Protein AF-A0A849WL52-F1 (afdb_monomer)

Radius of gyration: 23.98 Å; Cα contacts (8 Å, |Δi|>4): 127; chains: 1; bounding box: 40×26×106 Å

Mean predicted aligned error: 10.35 Å

Sequence (166 aa):
MITPQKGSKKKITVEPEEITEGRDLNYLIRPLTLFFFLALMNEEKAISETTILMERLRRSDVKENFVPYLISRASEVVYQTENLKTYITKNINEKWILPNGLDIGPWKEFHKKVSKEEMISLLWSHVIKFTEQDVLRGLMINKGTHHYRISNALKKLGDITFSINN

Foldseek 3Di:
DDDDDDDDPPPPPPPPPPPPPFDPCVVCLVLQLVLCCLLQVDNVVSNVLSVVLVVVLSPDPDDPLSLLQSLQVSLVVSVPDPDSLVCLPPPNPPDDPDPPPDDCPLSNQLVVPADSLLSSLQSVCPPSNDDPVSNCSSVVHDPVSSVVSPVVSVVSSVCSVVVVVD

Structure (mmCIF, N/CA/C/O backbone):
data_AF-A0A849WL52-F1
#
_entry.id   AF-A0A849WL52-F1
#
loop_
_atom_site.group_PDB
_atom_site.id
_atom_site.type_symbol
_atom_site.label_atom_id
_atom_site.label_alt_id
_atom_site.label_comp_id
_atom_site.label_asym_id
_atom_site.label_entity_id
_atom_site.label_seq_id
_atom_site.pdbx_PDB_ins_code
_atom_site.Cartn_x
_atom_site.Cartn_y
_atom_site.Cartn_z
_atom_site.occupancy
_atom_site.B_iso_or_equiv
_atom_site.auth_seq_id
_atom_site.auth_comp_id
_atom_site.auth_asym_id
_atom_site.auth_atom_id
_atom_site.pdbx_PDB_model_num
ATOM 1 N N . MET A 1 1 ? 2.634 -1.632 -85.134 1.00 39.16 1 MET A N 1
ATOM 2 C CA . MET A 1 1 ? 3.446 -1.029 -84.055 1.00 39.16 1 MET A CA 1
ATOM 3 C C . MET A 1 1 ? 2.533 -0.790 -82.868 1.00 39.16 1 MET A C 1
ATOM 5 O O . MET A 1 1 ? 1.652 0.050 -82.967 1.00 39.16 1 MET A O 1
ATOM 9 N N . ILE A 1 2 ? 2.674 -1.588 -81.810 1.00 38.66 2 ILE A N 1
ATOM 10 C CA . ILE A 1 2 ? 1.867 -1.502 -80.587 1.00 38.66 2 ILE A CA 1
ATOM 11 C C . ILE A 1 2 ? 2.856 -1.255 -79.448 1.00 38.66 2 ILE A C 1
ATOM 13 O O . ILE A 1 2 ? 3.768 -2.049 -79.231 1.00 38.66 2 ILE A O 1
ATOM 17 N N . THR A 1 3 ? 2.725 -0.112 -78.786 1.00 38.09 3 THR A N 1
ATOM 18 C CA . THR A 1 3 ? 3.508 0.290 -77.615 1.00 38.09 3 THR A CA 1
ATOM 19 C C . THR A 1 3 ? 3.056 -0.495 -76.377 1.00 38.09 3 THR A C 1
ATOM 21 O O . THR A 1 3 ? 1.852 -0.591 -76.137 1.00 38.09 3 THR A O 1
ATOM 24 N N . PRO A 1 4 ? 3.969 -1.031 -75.544 1.00 36.09 4 PRO A N 1
ATOM 25 C CA . PRO A 1 4 ? 3.584 -1.649 -74.282 1.00 36.09 4 PRO A CA 1
ATOM 26 C C . PRO A 1 4 ? 3.440 -0.590 -73.178 1.00 36.09 4 PRO A C 1
ATOM 28 O O . PRO A 1 4 ? 4.325 0.241 -72.962 1.00 36.09 4 PRO A O 1
ATOM 31 N N . GLN A 1 5 ? 2.313 -0.634 -72.462 1.00 40.41 5 GLN A N 1
ATOM 32 C CA . GLN A 1 5 ? 2.069 0.159 -71.257 1.00 40.41 5 GLN A CA 1
ATOM 33 C C . GLN A 1 5 ? 3.006 -0.285 -70.119 1.00 40.41 5 GLN A C 1
ATOM 35 O O . GLN A 1 5 ? 3.103 -1.467 -69.789 1.00 40.41 5 GLN A O 1
ATOM 40 N N . LYS A 1 6 ? 3.684 0.684 -69.490 1.00 40.19 6 LYS A N 1
ATOM 41 C CA . LYS A 1 6 ? 4.466 0.501 -68.259 1.00 40.19 6 LYS A CA 1
ATOM 42 C C . LYS A 1 6 ? 3.533 0.130 -67.102 1.00 40.19 6 LYS A C 1
ATOM 44 O O . LYS A 1 6 ? 2.794 0.977 -66.606 1.00 40.19 6 LYS A O 1
ATOM 49 N N . GLY A 1 7 ? 3.620 -1.111 -66.630 1.00 36.00 7 GLY A N 1
ATOM 50 C CA . GLY A 1 7 ? 3.055 -1.525 -65.348 1.00 36.00 7 GLY A CA 1
ATOM 51 C C . GLY A 1 7 ? 3.759 -0.805 -64.196 1.00 36.00 7 GLY A C 1
ATOM 52 O O . GLY A 1 7 ? 4.959 -0.980 -63.978 1.00 36.00 7 GLY A O 1
ATOM 53 N N . SER A 1 8 ? 3.014 0.023 -63.466 1.00 37.56 8 SER A N 1
ATOM 54 C CA . SER A 1 8 ? 3.481 0.679 -62.246 1.00 37.56 8 SER A CA 1
ATOM 55 C C . SER A 1 8 ? 3.571 -0.358 -61.125 1.00 37.56 8 SER A C 1
ATOM 57 O O . SER A 1 8 ? 2.554 -0.810 -60.599 1.00 37.56 8 SER A O 1
ATOM 59 N N . LYS A 1 9 ? 4.792 -0.771 -60.762 1.00 40.44 9 LYS A N 1
ATOM 60 C CA . LYS A 1 9 ? 5.034 -1.534 -59.531 1.00 40.44 9 LYS A CA 1
ATOM 61 C C . LYS A 1 9 ? 4.792 -0.592 -58.350 1.00 40.44 9 LYS A C 1
ATOM 63 O O . LYS A 1 9 ? 5.700 0.135 -57.949 1.00 40.44 9 LYS A O 1
ATOM 68 N N . LYS A 1 10 ? 3.580 -0.596 -57.786 1.00 40.75 10 LYS A N 1
ATOM 69 C CA . LYS A 1 10 ? 3.357 -0.057 -56.438 1.00 40.75 10 LYS A CA 1
ATOM 70 C C . LYS A 1 10 ? 4.255 -0.851 -55.488 1.00 40.75 10 LYS A C 1
ATOM 72 O O . LYS A 1 10 ? 4.000 -2.023 -55.229 1.00 40.75 10 LYS A O 1
ATOM 77 N N . LYS A 1 11 ? 5.326 -0.214 -55.005 1.00 38.50 11 LYS A N 1
ATOM 78 C CA . LYS A 1 11 ? 6.023 -0.638 -53.790 1.00 38.50 11 LYS A CA 1
ATOM 79 C C . LYS A 1 11 ? 4.968 -0.640 -52.688 1.00 38.50 11 LYS A C 1
ATOM 81 O O . LYS A 1 11 ? 4.522 0.421 -52.264 1.00 38.50 11 LYS A O 1
ATOM 86 N N . ILE A 1 12 ? 4.534 -1.827 -52.286 1.00 39.75 12 ILE A N 1
ATOM 87 C CA . ILE A 1 12 ? 3.888 -2.012 -50.996 1.00 39.75 12 ILE A CA 1
ATOM 88 C C . ILE A 1 12 ? 5.023 -1.809 -49.999 1.00 39.75 12 ILE A C 1
ATOM 90 O O . ILE A 1 12 ? 5.836 -2.703 -49.775 1.00 39.75 12 ILE A O 1
ATOM 94 N N . THR A 1 13 ? 5.160 -0.580 -49.511 1.00 39.69 13 THR A N 1
ATOM 95 C CA . THR A 1 13 ? 5.907 -0.330 -48.287 1.00 39.69 13 THR A CA 1
ATOM 96 C C . THR A 1 13 ? 5.075 -0.988 -47.201 1.00 39.69 13 THR A C 1
ATOM 98 O O . THR A 1 13 ? 4.066 -0.439 -46.772 1.00 39.69 13 THR A O 1
ATOM 101 N N . VAL A 1 14 ? 5.431 -2.224 -46.861 1.00 42.34 14 VAL A N 1
ATOM 102 C CA . VAL A 1 14 ? 5.014 -2.820 -45.599 1.00 42.34 14 VAL A CA 1
ATOM 103 C C . VAL A 1 14 ? 5.691 -1.944 -44.557 1.00 42.34 14 VAL A C 1
ATOM 105 O O . VAL A 1 14 ? 6.911 -2.009 -44.393 1.00 42.34 14 VAL A O 1
ATOM 108 N N . GLU A 1 15 ? 4.934 -1.014 -43.975 1.00 39.59 15 GLU A N 1
ATOM 109 C CA . GLU A 1 15 ? 5.367 -0.377 -42.739 1.00 39.59 15 GLU A CA 1
ATOM 110 C C . GLU A 1 15 ? 5.680 -1.517 -41.770 1.00 39.59 15 GLU A C 1
ATOM 112 O O . GLU A 1 15 ? 4.882 -2.456 -41.682 1.00 39.59 15 GLU A O 1
ATOM 117 N N . PRO A 1 16 ? 6.857 -1.525 -41.126 1.00 39.06 16 PRO A N 1
ATOM 118 C CA . PRO A 1 16 ? 7.116 -2.533 -40.125 1.00 39.06 16 PRO A CA 1
ATOM 119 C C . PRO A 1 16 ? 6.051 -2.333 -39.053 1.00 39.06 16 PRO A C 1
ATOM 121 O O . PRO A 1 16 ? 6.025 -1.297 -38.393 1.00 39.06 16 PRO A O 1
ATOM 124 N N . GLU A 1 17 ? 5.149 -3.306 -38.918 1.00 38.44 17 GLU A N 1
ATOM 125 C CA . GLU A 1 17 ? 4.412 -3.481 -37.679 1.00 38.44 17 GLU A CA 1
ATOM 126 C C . GLU A 1 17 ? 5.483 -3.497 -36.590 1.00 38.44 17 GLU A C 1
ATOM 128 O O . GLU A 1 17 ? 6.306 -4.414 -36.524 1.00 38.44 17 GLU A O 1
ATOM 133 N N . GLU A 1 18 ? 5.549 -2.423 -35.802 1.00 36.62 18 GLU A N 1
ATOM 134 C CA . GLU A 1 18 ? 6.276 -2.428 -34.548 1.00 36.62 18 GLU A CA 1
ATOM 135 C C . GLU A 1 18 ? 5.614 -3.505 -33.696 1.00 36.62 18 GLU A C 1
ATOM 137 O O . GLU A 1 18 ? 4.662 -3.259 -32.953 1.00 36.62 18 GLU A O 1
ATOM 142 N N . ILE A 1 19 ? 6.123 -4.729 -33.819 1.00 42.69 19 ILE A N 1
ATOM 143 C CA . ILE A 1 19 ? 5.937 -5.783 -32.840 1.00 42.69 19 ILE A CA 1
ATOM 144 C C . ILE A 1 19 ? 6.704 -5.293 -31.614 1.00 42.69 19 ILE A C 1
ATOM 146 O O . ILE A 1 19 ? 7.837 -5.679 -31.334 1.00 42.69 19 ILE A O 1
ATOM 150 N N . THR A 1 20 ? 6.092 -4.363 -30.888 1.00 46.09 20 THR A N 1
ATOM 151 C CA . THR A 1 20 ? 6.373 -4.211 -29.478 1.00 46.09 20 THR A CA 1
ATOM 152 C C . THR A 1 20 ? 5.893 -5.519 -28.871 1.00 46.09 20 THR A C 1
ATOM 154 O O . THR A 1 20 ? 4.703 -5.707 -28.627 1.00 46.09 20 THR A O 1
ATOM 157 N N . GLU A 1 21 ? 6.814 -6.466 -28.664 1.00 44.81 21 GLU A N 1
ATOM 158 C CA . GLU A 1 21 ? 6.659 -7.514 -27.654 1.00 44.81 21 GLU A CA 1
ATOM 159 C C . GLU A 1 21 ? 6.527 -6.799 -26.302 1.00 44.81 21 GLU A C 1
ATOM 161 O O . GLU A 1 21 ? 7.461 -6.664 -25.510 1.00 44.81 21 GLU A O 1
ATOM 166 N N . GLY A 1 22 ? 5.357 -6.201 -26.094 1.00 58.78 22 GLY A N 1
ATOM 167 C CA . GLY A 1 22 ? 5.011 -5.481 -24.899 1.00 58.78 22 GLY A CA 1
ATOM 168 C C . GLY A 1 22 ? 4.939 -6.505 -23.792 1.00 58.78 22 GLY A C 1
ATOM 169 O O . GLY A 1 22 ? 4.189 -7.476 -23.884 1.00 58.78 22 GLY A O 1
ATOM 170 N N . ARG A 1 23 ? 5.722 -6.287 -22.735 1.00 70.50 23 ARG A N 1
ATOM 171 C CA . ARG A 1 23 ? 5.535 -6.969 -21.457 1.00 70.50 23 ARG A CA 1
ATOM 172 C C . ARG A 1 23 ? 4.033 -6.952 -21.147 1.00 70.50 23 ARG A C 1
ATOM 174 O O . ARG A 1 23 ? 3.467 -5.872 -20.977 1.00 70.50 23 ARG A O 1
ATOM 181 N N . ASP A 1 24 ? 3.385 -8.116 -21.108 1.00 84.56 24 ASP A N 1
ATOM 182 C CA . ASP A 1 24 ? 1.974 -8.182 -20.733 1.00 84.56 24 ASP A CA 1
ATOM 183 C C . ASP A 1 24 ? 1.866 -7.790 -19.261 1.00 84.56 24 ASP A C 1
ATOM 185 O O . ASP A 1 24 ? 2.260 -8.537 -18.371 1.00 84.56 24 ASP A O 1
ATOM 189 N N . LEU A 1 25 ? 1.394 -6.572 -19.014 1.00 90.50 25 LEU A N 1
ATOM 190 C CA . LEU A 1 25 ? 1.230 -6.013 -17.677 1.00 90.50 25 LEU A CA 1
ATOM 191 C C . LEU A 1 25 ? -0.192 -6.198 -17.143 1.00 90.50 25 LEU A C 1
ATOM 193 O O . LEU A 1 25 ? -0.470 -5.785 -16.020 1.00 90.50 25 LEU A O 1
ATOM 197 N N . ASN A 1 26 ? -1.115 -6.787 -17.910 1.00 91.62 26 ASN A N 1
ATOM 198 C CA . ASN A 1 26 ? -2.533 -6.807 -17.545 1.00 91.62 26 ASN A CA 1
ATOM 199 C C . ASN A 1 26 ? -2.797 -7.555 -16.229 1.00 91.62 26 ASN A C 1
ATOM 201 O O . ASN A 1 26 ? -3.731 -7.213 -15.501 1.00 91.62 26 ASN A O 1
ATOM 205 N N . TYR A 1 27 ? -1.920 -8.493 -15.858 1.00 92.50 27 TYR A N 1
ATOM 206 C CA . TYR A 1 27 ? -1.952 -9.176 -14.562 1.00 92.50 27 TYR A CA 1
ATOM 207 C C . TYR A 1 27 ? -1.826 -8.224 -13.353 1.00 92.50 27 TYR A C 1
ATOM 209 O O . TYR A 1 27 ? -2.225 -8.588 -12.247 1.00 92.50 27 TYR A O 1
ATOM 217 N N . LEU A 1 28 ? -1.310 -7.002 -13.544 1.00 94.88 28 LEU A N 1
ATOM 218 C CA . LEU A 1 28 ? -1.165 -5.984 -12.498 1.00 94.88 28 LEU A CA 1
ATOM 219 C C . LEU A 1 28 ? -2.404 -5.117 -12.298 1.00 94.88 28 LEU A C 1
ATOM 221 O O . LEU A 1 28 ? -2.501 -4.468 -11.258 1.00 94.88 28 LEU A O 1
ATOM 225 N N . ILE A 1 29 ? -3.351 -5.112 -13.242 1.00 94.88 29 ILE A N 1
ATOM 226 C CA . ILE A 1 29 ? -4.532 -4.242 -13.176 1.00 94.88 29 ILE A CA 1
ATOM 227 C C . ILE A 1 29 ? -5.287 -4.497 -11.871 1.00 94.88 29 ILE A C 1
ATOM 229 O O . ILE A 1 29 ? -5.461 -3.588 -11.067 1.00 94.88 29 ILE A O 1
ATOM 233 N N . ARG A 1 30 ? -5.656 -5.755 -11.602 1.00 94.38 30 ARG A N 1
ATOM 234 C CA . ARG A 1 30 ? -6.407 -6.110 -10.391 1.00 94.38 30 ARG A CA 1
ATOM 235 C C . ARG A 1 30 ? -5.633 -5.806 -9.094 1.00 94.38 30 ARG A C 1
ATOM 237 O O . ARG A 1 30 ? -6.223 -5.164 -8.226 1.00 94.38 30 ARG A O 1
ATOM 244 N N . PRO A 1 31 ? -4.359 -6.214 -8.925 1.00 95.75 31 PRO A N 1
ATOM 245 C CA . PRO A 1 31 ? -3.549 -5.827 -7.769 1.00 95.75 31 PRO A CA 1
ATOM 246 C C . PRO A 1 31 ? -3.466 -4.315 -7.537 1.00 95.75 31 PRO A C 1
ATOM 248 O O . PRO A 1 31 ? -3.635 -3.865 -6.407 1.00 95.75 31 PRO A O 1
ATOM 251 N N . LEU A 1 32 ? -3.239 -3.523 -8.588 1.00 97.06 32 LEU A N 1
ATOM 252 C CA . LEU A 1 32 ? -3.094 -2.071 -8.463 1.00 97.06 32 LEU A CA 1
ATOM 253 C C . LEU A 1 32 ? -4.416 -1.379 -8.167 1.00 97.06 32 LEU A C 1
ATOM 255 O O . LEU A 1 32 ? -4.464 -0.524 -7.284 1.00 97.06 32 LEU A O 1
ATOM 259 N N . THR A 1 33 ? -5.497 -1.792 -8.828 1.00 95.56 33 THR A N 1
ATOM 260 C CA . THR A 1 33 ? -6.831 -1.274 -8.519 1.00 95.56 33 THR A CA 1
ATOM 261 C C . THR A 1 33 ? -7.212 -1.599 -7.085 1.00 95.56 33 THR A C 1
ATOM 263 O O . THR A 1 33 ? -7.680 -0.714 -6.378 1.00 95.56 33 THR A O 1
ATOM 266 N N . LEU A 1 34 ? -6.941 -2.819 -6.607 1.00 94.88 34 LEU A N 1
ATOM 267 C CA . LEU A 1 34 ? -7.200 -3.189 -5.216 1.00 94.88 34 LEU A CA 1
ATOM 268 C C . LEU A 1 34 ? -6.345 -2.375 -4.235 1.00 94.88 34 LEU A C 1
ATOM 270 O O . LEU A 1 34 ? -6.862 -1.901 -3.224 1.00 94.88 34 LEU A O 1
ATOM 274 N N . PHE A 1 35 ? -5.056 -2.189 -4.536 1.00 97.50 35 PHE A N 1
ATOM 275 C CA . PHE A 1 35 ? -4.158 -1.367 -3.729 1.00 97.50 35 PHE A CA 1
ATOM 276 C C . PHE A 1 35 ? -4.686 0.064 -3.606 1.00 97.50 35 PHE A C 1
ATOM 278 O O . PHE A 1 35 ? -4.885 0.542 -2.491 1.00 97.50 35 PHE A O 1
ATOM 285 N N . PHE A 1 36 ? -4.966 0.732 -4.729 1.00 95.44 36 PHE A N 1
ATOM 286 C CA . PHE A 1 36 ? -5.462 2.105 -4.708 1.00 95.44 36 PHE A CA 1
ATOM 287 C C . PHE A 1 36 ? -6.849 2.211 -4.088 1.00 95.44 36 PHE A C 1
ATOM 289 O O . PHE A 1 36 ? -7.100 3.145 -3.338 1.00 95.44 36 PHE A O 1
ATOM 296 N N . PHE A 1 37 ? -7.734 1.250 -4.333 1.00 91.94 37 PHE A N 1
ATOM 297 C CA . PHE A 1 37 ? -9.061 1.238 -3.732 1.00 91.94 37 PHE A CA 1
ATOM 298 C C . PHE A 1 37 ? -8.979 1.206 -2.206 1.00 91.94 37 PHE A C 1
ATOM 300 O O . PHE A 1 37 ? -9.535 2.077 -1.538 1.00 91.94 37 PHE A O 1
ATOM 307 N N . LEU A 1 38 ? -8.215 0.262 -1.651 1.00 92.94 38 LEU A N 1
ATOM 308 C CA . LEU A 1 38 ? -8.058 0.134 -0.204 1.00 92.94 38 LEU A CA 1
ATOM 309 C C . LEU A 1 38 ? -7.261 1.290 0.403 1.00 92.94 38 LEU A C 1
ATOM 311 O O . LEU A 1 38 ? -7.554 1.690 1.528 1.00 92.94 38 LEU A O 1
ATOM 315 N N . ALA A 1 39 ? -6.276 1.829 -0.319 1.00 94.44 39 ALA A N 1
ATOM 316 C CA . ALA A 1 39 ? -5.430 2.921 0.152 1.00 94.44 39 ALA A CA 1
ATOM 317 C C . ALA A 1 39 ? -6.086 4.302 0.045 1.00 94.44 39 ALA A C 1
ATOM 319 O O . ALA A 1 39 ? -5.720 5.195 0.803 1.00 94.44 39 ALA A O 1
ATOM 320 N N . LEU A 1 40 ? -7.009 4.506 -0.898 1.00 90.75 40 LEU A N 1
ATOM 321 C CA . LEU A 1 40 ? -7.614 5.813 -1.174 1.00 90.75 40 LEU A CA 1
ATOM 322 C C . LEU A 1 40 ? -9.071 5.907 -0.741 1.00 90.75 40 LEU A C 1
ATOM 324 O O . LEU A 1 40 ? -9.582 7.016 -0.593 1.00 90.75 40 LEU A O 1
ATOM 328 N N . MET A 1 41 ? -9.737 4.765 -0.553 1.00 87.12 41 MET A N 1
ATOM 329 C CA . MET A 1 41 ? -11.170 4.698 -0.298 1.00 87.12 41 MET A CA 1
ATOM 330 C C . MET A 1 41 ? -11.960 5.536 -1.303 1.00 87.12 41 MET A C 1
ATOM 332 O O . MET A 1 41 ? -12.853 6.303 -0.938 1.00 87.12 41 MET A O 1
ATOM 336 N N . ASN A 1 42 ? -11.636 5.370 -2.589 1.00 84.69 42 ASN A N 1
ATOM 337 C CA . ASN A 1 42 ? -12.342 5.991 -3.707 1.00 84.69 42 ASN A CA 1
ATOM 338 C C . ASN A 1 42 ? -12.193 5.125 -4.972 1.00 84.69 42 ASN A C 1
ATOM 340 O O . ASN A 1 42 ? -11.083 4.975 -5.479 1.00 84.69 42 ASN A O 1
ATOM 344 N N . GLU A 1 43 ? -13.298 4.560 -5.469 1.00 84.25 43 GLU A N 1
ATOM 345 C CA . GLU A 1 43 ? -13.320 3.681 -6.649 1.00 84.25 43 GLU A CA 1
ATOM 346 C C . GLU A 1 43 ? -12.908 4.398 -7.941 1.00 84.25 43 GLU A C 1
ATOM 348 O O . GLU A 1 43 ? -12.004 3.929 -8.631 1.00 84.25 43 GLU A O 1
ATOM 353 N N . GLU A 1 44 ? -13.498 5.563 -8.235 1.00 85.25 44 GLU A N 1
ATOM 354 C CA . GLU A 1 44 ? -13.165 6.354 -9.431 1.00 85.25 44 GLU A CA 1
ATOM 355 C C . GLU A 1 44 ? -11.669 6.686 -9.457 1.00 85.25 44 GLU A C 1
ATOM 357 O O . GLU A 1 44 ? -10.999 6.496 -10.474 1.00 85.25 44 GLU A O 1
ATOM 362 N N . LYS A 1 45 ? -11.125 7.102 -8.305 1.00 89.00 45 LYS A N 1
ATOM 363 C CA . LYS A 1 45 ? -9.699 7.403 -8.177 1.00 89.00 45 LYS A CA 1
ATOM 364 C C . LYS A 1 45 ? -8.837 6.145 -8.287 1.00 89.00 45 LYS A C 1
ATOM 366 O O . LYS A 1 45 ? -7.780 6.181 -8.903 1.00 89.00 45 LYS A O 1
ATOM 371 N N . ALA A 1 46 ? -9.271 5.015 -7.734 1.00 91.69 46 ALA A N 1
ATOM 372 C CA . ALA A 1 46 ? -8.529 3.766 -7.859 1.00 91.69 46 ALA A CA 1
ATOM 373 C C . ALA A 1 46 ? -8.403 3.314 -9.318 1.00 91.69 46 ALA A C 1
ATOM 375 O O . ALA A 1 46 ? -7.316 2.918 -9.746 1.00 91.69 46 ALA A O 1
ATOM 376 N N . ILE A 1 47 ? -9.487 3.428 -10.088 1.00 91.38 47 ILE A N 1
ATOM 377 C CA . ILE A 1 47 ? -9.493 3.137 -11.523 1.00 91.38 47 ILE A CA 1
ATOM 378 C C . ILE A 1 47 ? -8.590 4.131 -12.261 1.00 91.38 47 ILE A C 1
ATOM 380 O O . ILE A 1 47 ? -7.712 3.704 -13.011 1.00 91.38 47 ILE A O 1
ATOM 384 N N . SER A 1 48 ? -8.748 5.438 -12.020 1.00 94.06 48 SER A N 1
ATOM 385 C CA . SER A 1 48 ? -7.968 6.461 -12.727 1.00 94.06 48 SER A CA 1
ATOM 386 C C . SER A 1 48 ? -6.466 6.336 -12.466 1.00 94.06 48 SER A C 1
ATOM 388 O O . SER A 1 48 ? -5.680 6.343 -13.411 1.00 94.06 48 SER A O 1
ATOM 390 N N . GLU A 1 49 ? -6.055 6.165 -11.206 1.00 95.62 49 GLU A N 1
ATOM 391 C CA . GLU A 1 49 ? -4.641 6.024 -10.835 1.00 95.62 49 GLU A CA 1
ATOM 392 C C . GLU A 1 49 ? -4.053 4.702 -11.343 1.00 95.62 49 GLU A C 1
ATOM 394 O O . GLU A 1 49 ? -2.897 4.667 -11.769 1.00 95.62 49 GLU A O 1
ATOM 399 N N . THR A 1 50 ? -4.849 3.622 -11.382 1.00 96.94 50 THR A N 1
ATOM 400 C CA . THR A 1 50 ? -4.420 2.366 -12.019 1.00 96.94 50 THR A CA 1
ATOM 401 C C . THR A 1 50 ? -4.140 2.584 -13.499 1.00 96.94 50 THR A C 1
ATOM 403 O O . THR A 1 50 ? -3.065 2.215 -13.964 1.00 96.94 50 THR A O 1
ATOM 406 N N . THR A 1 51 ? -5.068 3.195 -14.240 1.00 96.31 51 THR A N 1
ATOM 407 C CA . THR A 1 51 ? -4.904 3.443 -15.679 1.00 96.31 51 THR A CA 1
ATOM 408 C C . THR A 1 51 ? -3.673 4.302 -15.957 1.00 96.31 51 THR A C 1
ATOM 410 O O . THR A 1 51 ? -2.820 3.905 -16.750 1.00 96.31 51 THR A O 1
ATOM 413 N N . ILE A 1 52 ? -3.525 5.425 -15.245 1.00 96.75 52 ILE A N 1
ATOM 414 C CA . ILE A 1 52 ? -2.383 6.338 -15.404 1.00 96.75 52 ILE A CA 1
ATOM 415 C C . ILE A 1 52 ? -1.062 5.616 -15.118 1.00 96.75 52 ILE A C 1
ATOM 417 O O . ILE A 1 52 ? -0.100 5.741 -15.881 1.00 96.75 52 ILE A O 1
ATOM 421 N N . LEU A 1 53 ? -0.986 4.852 -14.025 1.00 96.50 53 LEU A N 1
ATOM 422 C CA . LEU A 1 53 ? 0.230 4.122 -13.684 1.00 96.50 53 LEU A CA 1
ATOM 423 C C . LEU A 1 53 ? 0.530 3.026 -14.714 1.00 96.50 53 LEU A C 1
ATOM 425 O O . LEU A 1 53 ? 1.672 2.902 -15.145 1.00 96.50 53 LEU A O 1
ATOM 429 N N . MET A 1 54 ? -0.476 2.276 -15.159 1.00 95.19 54 MET A N 1
ATOM 430 C CA . MET A 1 54 ? -0.327 1.239 -16.183 1.00 95.19 54 MET A CA 1
ATOM 431 C C . MET A 1 54 ? 0.205 1.798 -17.504 1.00 95.19 54 MET A C 1
ATOM 433 O O . MET A 1 54 ? 1.102 1.205 -18.100 1.00 95.19 54 MET A O 1
ATOM 437 N N . GLU A 1 55 ? -0.283 2.957 -17.947 1.00 93.94 55 GLU A N 1
ATOM 438 C CA . GLU A 1 55 ? 0.251 3.644 -19.127 1.00 93.94 55 GLU A CA 1
ATOM 439 C C . GLU A 1 55 ? 1.720 4.040 -18.949 1.00 93.94 55 GLU A C 1
ATOM 441 O O . GLU A 1 55 ? 2.531 3.822 -19.851 1.00 93.94 55 GLU A O 1
ATOM 446 N N . ARG A 1 56 ? 2.090 4.565 -17.773 1.00 93.50 56 ARG A N 1
ATOM 447 C CA . ARG A 1 56 ? 3.488 4.903 -17.456 1.00 93.50 56 ARG A CA 1
ATOM 448 C C . ARG A 1 56 ? 4.386 3.668 -17.447 1.00 93.50 56 ARG A C 1
ATOM 450 O O . ARG A 1 56 ? 5.495 3.735 -17.963 1.00 93.50 56 ARG A O 1
ATOM 457 N N . LEU A 1 57 ? 3.915 2.548 -16.900 1.00 92.56 57 LEU A N 1
ATOM 458 C CA . LEU A 1 57 ? 4.668 1.290 -16.859 1.00 92.56 57 LEU A CA 1
ATOM 459 C C . LEU A 1 57 ? 4.833 0.668 -18.246 1.00 92.56 57 LEU A C 1
ATOM 461 O O . LEU A 1 57 ? 5.887 0.116 -18.532 1.00 92.56 57 LEU A O 1
ATOM 465 N N . ARG A 1 58 ? 3.821 0.769 -19.117 1.00 90.50 58 ARG A N 1
ATOM 466 C CA . ARG A 1 58 ? 3.917 0.302 -20.512 1.00 90.50 58 ARG A CA 1
ATOM 467 C C . ARG A 1 58 ? 4.940 1.098 -21.321 1.00 90.50 58 ARG A C 1
ATOM 469 O O . ARG A 1 58 ? 5.533 0.554 -22.242 1.00 90.50 58 ARG A O 1
ATOM 476 N N . ARG A 1 59 ? 5.134 2.375 -20.981 1.00 89.88 59 ARG A N 1
ATOM 477 C CA . ARG A 1 59 ? 6.110 3.268 -21.623 1.00 89.88 59 ARG A CA 1
ATOM 478 C C . ARG A 1 59 ? 7.491 3.238 -20.965 1.00 89.88 59 ARG A C 1
ATOM 480 O O . ARG A 1 59 ? 8.398 3.877 -21.487 1.00 89.88 59 ARG A O 1
ATOM 487 N N . SER A 1 60 ? 7.655 2.569 -19.821 1.00 87.88 60 SER A N 1
ATOM 488 C CA . SER A 1 60 ? 8.942 2.536 -19.130 1.00 87.88 60 SER A CA 1
ATOM 489 C C . SER A 1 60 ? 9.859 1.463 -19.715 1.00 87.88 60 SER A C 1
ATOM 491 O O . SER A 1 60 ? 9.435 0.372 -20.088 1.00 87.88 60 SER A O 1
ATOM 493 N N . ASP A 1 61 ? 11.148 1.769 -19.758 1.00 86.56 61 ASP A N 1
ATOM 494 C CA . ASP A 1 61 ? 12.226 0.874 -20.178 1.00 86.56 61 ASP A CA 1
ATOM 495 C C . ASP A 1 61 ? 12.783 0.033 -19.013 1.00 86.56 61 ASP A C 1
ATOM 497 O O . ASP A 1 61 ? 13.744 -0.722 -19.174 1.00 86.56 61 ASP A O 1
ATOM 501 N N . VAL A 1 62 ? 12.165 0.128 -17.828 1.00 85.25 62 VAL A N 1
ATOM 502 C CA . VAL A 1 62 ? 12.621 -0.530 -16.598 1.00 85.25 62 VAL A CA 1
ATOM 503 C C . VAL A 1 62 ? 12.453 -2.046 -16.713 1.00 85.25 62 VAL A C 1
ATOM 505 O O . VAL A 1 62 ? 11.372 -2.612 -16.499 1.00 85.25 62 VAL A O 1
ATOM 508 N N . LYS A 1 63 ? 13.557 -2.726 -17.034 1.00 78.69 63 LYS A N 1
ATOM 509 C CA . LYS A 1 63 ? 13.613 -4.190 -17.122 1.00 78.69 63 LYS A CA 1
ATOM 510 C C . LYS A 1 63 ? 13.898 -4.835 -15.770 1.00 78.69 63 LYS A C 1
ATOM 512 O O . LYS A 1 63 ? 13.122 -5.685 -15.337 1.00 78.69 63 LYS A O 1
ATOM 517 N N . GLU A 1 64 ? 14.957 -4.396 -15.100 1.00 81.81 64 GLU A N 1
ATOM 518 C CA . GLU A 1 64 ? 15.381 -4.909 -13.796 1.00 81.81 64 GLU A CA 1
ATOM 519 C C . GLU A 1 64 ? 14.671 -4.209 -12.636 1.00 81.81 64 GLU A C 1
ATOM 521 O O . GLU A 1 64 ? 14.294 -3.045 -12.735 1.00 81.81 64 GLU A O 1
ATOM 526 N N . ASN A 1 65 ? 14.500 -4.919 -11.514 1.00 89.12 65 ASN A N 1
ATOM 527 C CA . ASN A 1 65 ? 13.851 -4.396 -10.302 1.00 89.12 65 ASN A CA 1
ATOM 528 C C . ASN A 1 65 ? 12.474 -3.755 -10.571 1.00 89.12 65 ASN A C 1
ATOM 530 O O . ASN A 1 65 ? 12.063 -2.811 -9.893 1.00 89.12 65 ASN A O 1
ATOM 534 N N . PHE A 1 66 ? 11.742 -4.292 -11.551 1.00 93.38 66 PHE A N 1
ATOM 535 C CA . PHE A 1 66 ? 10.459 -3.746 -11.979 1.00 93.38 66 PHE A CA 1
ATOM 536 C C . PHE A 1 66 ? 9.408 -3.738 -10.860 1.00 93.38 66 PHE A C 1
ATOM 538 O O . PHE A 1 66 ? 8.690 -2.755 -10.710 1.00 93.38 66 PHE A O 1
ATOM 545 N N . VAL A 1 67 ? 9.336 -4.794 -10.040 1.00 95.12 67 VAL A N 1
ATOM 546 C CA . VAL A 1 67 ? 8.380 -4.866 -8.920 1.00 95.12 67 VAL A CA 1
ATOM 547 C C . VAL A 1 67 ? 8.697 -3.821 -7.833 1.00 95.12 67 VAL A C 1
ATOM 549 O O . VAL A 1 67 ? 7.793 -3.065 -7.478 1.00 95.12 67 VAL A O 1
ATOM 552 N N . PRO A 1 68 ? 9.948 -3.667 -7.352 1.00 97.50 68 PRO A N 1
ATOM 553 C CA . PRO A 1 68 ? 10.316 -2.538 -6.496 1.00 97.50 68 PRO A CA 1
ATOM 554 C C . PRO A 1 68 ? 9.963 -1.168 -7.090 1.00 97.50 68 PRO A C 1
ATOM 556 O O . PRO A 1 68 ? 9.412 -0.317 -6.391 1.00 97.50 68 PRO A O 1
ATOM 559 N N . TYR A 1 69 ? 10.233 -0.956 -8.382 1.00 96.06 69 TYR A N 1
ATOM 560 C CA . TYR A 1 69 ? 9.882 0.287 -9.072 1.00 96.06 69 TYR A CA 1
ATOM 561 C C . TYR A 1 69 ? 8.366 0.532 -9.077 1.00 96.06 69 TYR A C 1
ATOM 563 O O . TYR A 1 69 ? 7.914 1.629 -8.746 1.00 96.06 69 TYR A O 1
ATOM 571 N N . LEU A 1 70 ? 7.575 -0.499 -9.386 1.00 96.81 70 LEU A N 1
ATOM 572 C CA . LEU A 1 70 ? 6.115 -0.461 -9.334 1.00 96.81 70 LEU A CA 1
ATOM 573 C C . LEU A 1 70 ? 5.613 -0.046 -7.947 1.00 96.81 70 LEU A C 1
ATOM 575 O O . LEU A 1 70 ? 4.812 0.882 -7.835 1.00 96.81 70 LEU A O 1
ATOM 579 N N . ILE A 1 71 ? 6.099 -0.722 -6.902 1.00 98.31 71 ILE A N 1
ATOM 580 C CA . ILE A 1 71 ? 5.731 -0.463 -5.505 1.00 98.31 71 ILE A CA 1
ATOM 581 C C . ILE A 1 71 ? 6.052 0.983 -5.133 1.00 98.31 71 ILE A C 1
ATOM 583 O O . ILE A 1 71 ? 5.211 1.661 -4.541 1.00 98.31 71 ILE A O 1
ATOM 587 N N . SER A 1 72 ? 7.237 1.467 -5.512 1.00 98.00 72 SER A N 1
ATOM 588 C CA . SER A 1 72 ? 7.665 2.844 -5.270 1.00 98.00 72 SER A CA 1
ATOM 589 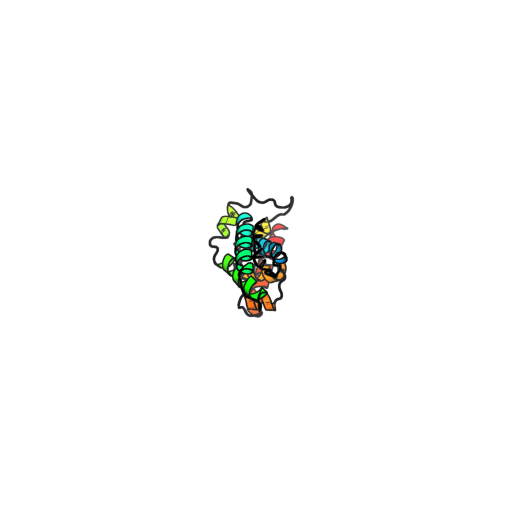C C . SER A 1 72 ? 6.696 3.847 -5.904 1.00 98.00 72 SER A C 1
ATOM 591 O O . SER A 1 72 ? 6.133 4.690 -5.204 1.00 98.00 72 SER A O 1
ATOM 593 N N . ARG A 1 73 ? 6.407 3.697 -7.205 1.00 97.56 73 ARG A N 1
ATOM 594 C CA . ARG A 1 73 ? 5.536 4.618 -7.954 1.00 97.56 73 ARG A CA 1
ATOM 595 C C . ARG A 1 73 ? 4.085 4.597 -7.495 1.00 97.56 73 ARG A C 1
ATOM 597 O O . ARG A 1 73 ? 3.478 5.654 -7.361 1.00 97.56 73 ARG A O 1
ATOM 604 N N . ALA A 1 74 ? 3.530 3.422 -7.224 1.00 98.00 74 ALA A N 1
ATOM 605 C CA . ALA A 1 74 ? 2.174 3.315 -6.696 1.00 98.00 74 ALA A CA 1
ATOM 606 C C . ALA A 1 74 ? 2.068 3.907 -5.279 1.00 98.00 74 ALA A C 1
ATOM 608 O O . ALA A 1 74 ? 1.106 4.606 -4.967 1.00 98.00 74 ALA A O 1
ATOM 609 N N . SER A 1 75 ? 3.070 3.682 -4.424 1.00 98.31 75 SER A N 1
ATOM 610 C CA . SER A 1 75 ? 3.075 4.228 -3.060 1.00 98.31 75 SER A CA 1
ATOM 611 C C . SER A 1 75 ? 3.226 5.749 -3.047 1.00 98.31 75 SER A C 1
ATOM 613 O O . SER A 1 75 ? 2.580 6.414 -2.240 1.00 98.31 75 SER A O 1
ATOM 615 N N . GLU A 1 76 ? 4.026 6.311 -3.958 1.00 97.00 76 GLU A N 1
ATOM 616 C CA . GLU A 1 76 ? 4.207 7.758 -4.131 1.00 97.00 76 GLU A CA 1
ATOM 617 C C . GLU A 1 76 ? 2.867 8.484 -4.348 1.00 97.00 76 GLU A C 1
ATOM 619 O O . GLU A 1 76 ? 2.591 9.474 -3.669 1.00 97.00 76 GLU A O 1
ATOM 624 N N . VAL A 1 77 ? 1.982 7.937 -5.190 1.00 95.44 77 VAL A N 1
ATOM 625 C CA . VAL A 1 77 ? 0.627 8.479 -5.426 1.00 95.44 77 VAL A CA 1
ATOM 626 C C . VAL A 1 77 ? -0.190 8.560 -4.128 1.00 95.44 77 VAL A C 1
ATOM 628 O O . VAL A 1 77 ? -0.882 9.550 -3.863 1.00 95.44 77 VAL A O 1
ATOM 631 N N . VAL A 1 78 ? -0.099 7.537 -3.274 1.00 95.19 78 VAL A N 1
ATOM 632 C CA . VAL A 1 78 ? -0.811 7.502 -1.985 1.00 95.19 78 VAL A CA 1
ATOM 633 C C . VAL A 1 78 ? -0.197 8.496 -0.992 1.00 95.19 78 VAL A C 1
ATOM 635 O O . VAL A 1 78 ? -0.927 9.214 -0.297 1.00 95.19 78 VAL A O 1
ATOM 638 N N . TYR A 1 79 ? 1.134 8.597 -0.940 1.00 94.56 79 TYR A N 1
ATOM 639 C CA . TYR A 1 79 ? 1.823 9.576 -0.094 1.00 94.56 79 TYR A CA 1
ATOM 640 C C . TYR A 1 79 ? 1.452 11.015 -0.463 1.00 94.56 79 TYR A C 1
ATOM 642 O O . TYR A 1 79 ? 1.141 11.797 0.436 1.00 94.56 79 TYR A O 1
ATOM 650 N N . GLN A 1 80 ? 1.378 11.329 -1.758 1.00 92.06 80 GLN A N 1
ATOM 651 C CA . GLN A 1 80 ? 1.043 12.662 -2.271 1.00 92.06 80 GLN A CA 1
ATOM 652 C C . GLN A 1 80 ? -0.452 13.000 -2.190 1.00 92.06 80 GLN A C 1
ATOM 654 O O . GLN A 1 80 ? -0.823 14.169 -2.237 1.00 92.06 80 GLN A O 1
ATOM 659 N N . THR A 1 81 ? -1.335 12.009 -2.039 1.00 87.94 81 THR A N 1
ATOM 660 C CA . THR A 1 81 ? -2.772 12.280 -1.907 1.00 87.94 81 THR A CA 1
ATOM 661 C C . THR A 1 81 ? -3.083 12.921 -0.552 1.00 87.94 81 THR A C 1
ATOM 663 O O . THR A 1 81 ? -3.107 12.252 0.484 1.00 87.94 81 THR A O 1
ATOM 666 N N . GLU A 1 82 ? -3.343 14.224 -0.542 1.00 74.00 82 GLU A N 1
ATOM 667 C CA . GLU A 1 82 ? -3.821 14.938 0.641 1.00 74.00 82 GLU A CA 1
ATOM 668 C C . GLU A 1 82 ? -5.253 14.514 1.019 1.00 74.00 82 GLU A C 1
ATOM 670 O O . GLU A 1 82 ? -6.052 14.109 0.174 1.00 74.00 82 GLU A O 1
ATOM 675 N N . ASN A 1 83 ? -5.599 14.634 2.305 1.00 63.22 83 ASN A N 1
ATOM 676 C CA . ASN A 1 83 ? -6.983 14.552 2.796 1.00 63.22 83 ASN A CA 1
ATOM 677 C C . ASN A 1 83 ? -7.749 13.236 2.540 1.00 63.22 83 ASN A C 1
ATOM 679 O O . ASN A 1 83 ? -8.964 13.260 2.343 1.00 63.22 83 ASN A O 1
ATOM 683 N N . LEU A 1 84 ? -7.091 12.074 2.659 1.00 62.84 84 LEU A N 1
ATOM 684 C CA . LEU A 1 84 ? -7.754 10.749 2.667 1.00 62.84 84 LEU A CA 1
ATOM 685 C C . LEU A 1 84 ? -8.988 10.699 3.590 1.00 62.84 84 LEU A C 1
ATOM 687 O O . LEU A 1 84 ? -10.030 10.158 3.227 1.00 62.84 84 LEU A O 1
ATOM 691 N N . LYS A 1 85 ? -8.901 11.348 4.760 1.00 56.81 85 LYS A N 1
ATOM 692 C CA . LYS A 1 85 ? -9.973 11.399 5.767 1.00 56.81 85 LYS A CA 1
ATOM 693 C C . LYS A 1 85 ? -11.268 12.050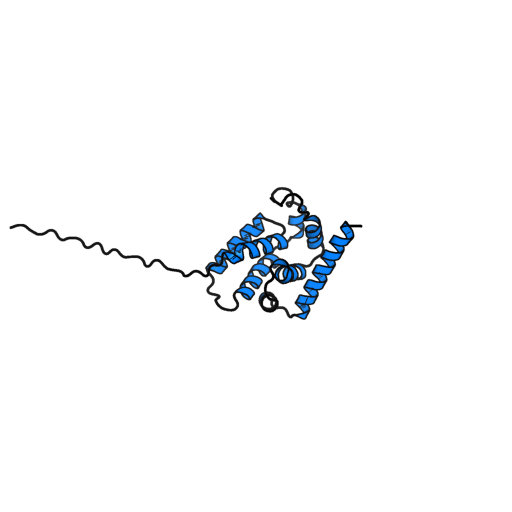 5.260 1.00 56.81 85 LYS A C 1
ATOM 695 O O . LYS A 1 85 ? -12.343 11.646 5.691 1.00 56.81 85 LYS A O 1
ATOM 700 N N . THR A 1 86 ? -11.185 13.016 4.343 1.00 50.62 86 THR A N 1
ATOM 701 C CA . THR A 1 86 ? -12.350 13.753 3.817 1.00 50.62 86 THR A CA 1
ATOM 702 C C . THR A 1 86 ? -13.121 12.945 2.773 1.00 50.62 86 THR A C 1
ATOM 704 O O . THR A 1 86 ? -14.344 13.040 2.694 1.00 50.62 86 THR A O 1
ATOM 707 N N . TYR A 1 87 ? -12.430 12.110 1.992 1.00 53.25 87 TYR A N 1
ATOM 708 C CA . TYR A 1 87 ? -13.074 11.240 1.001 1.00 53.25 87 TYR A CA 1
ATOM 709 C C . TYR A 1 87 ? -13.843 10.091 1.658 1.00 53.25 87 TYR A C 1
ATOM 711 O O . TYR A 1 87 ? -14.920 9.721 1.190 1.00 53.25 87 TYR A O 1
ATOM 719 N N . ILE A 1 88 ? -13.344 9.604 2.799 1.00 57.94 88 ILE A N 1
ATOM 720 C CA . ILE A 1 88 ? -13.982 8.529 3.565 1.00 57.94 88 ILE A CA 1
ATOM 721 C C . ILE A 1 88 ? -15.344 8.951 4.130 1.00 57.94 88 ILE A C 1
ATOM 723 O O . ILE A 1 88 ? -16.255 8.131 4.233 1.00 57.94 88 ILE A O 1
ATOM 727 N N . THR A 1 89 ? -15.499 10.221 4.509 1.00 52.00 89 THR A N 1
ATOM 728 C CA . THR A 1 89 ? -16.704 10.705 5.196 1.00 52.00 89 THR A CA 1
ATOM 729 C C . THR A 1 89 ? -17.818 11.157 4.258 1.00 52.00 89 THR A C 1
ATOM 731 O O . THR A 1 89 ? -18.975 11.073 4.656 1.00 52.00 89 THR A O 1
ATOM 734 N N . LYS A 1 90 ? -17.511 11.615 3.035 1.00 49.53 90 LYS A N 1
ATOM 735 C CA . LYS A 1 90 ? -18.520 12.205 2.133 1.00 49.53 90 LYS A CA 1
ATOM 736 C C . LYS A 1 90 ? -19.088 11.269 1.061 1.00 49.53 90 LYS A C 1
ATOM 738 O O . LYS A 1 90 ? -20.268 11.380 0.773 1.00 49.53 90 LYS A O 1
ATOM 743 N N . ASN A 1 91 ? -18.301 10.352 0.488 1.00 49.56 91 ASN A N 1
ATOM 744 C CA . ASN A 1 91 ? -18.652 9.765 -0.822 1.00 49.56 91 ASN A CA 1
ATOM 745 C C . ASN A 1 91 ? -18.795 8.239 -0.865 1.00 49.56 91 ASN A C 1
ATOM 747 O O . ASN A 1 91 ? -19.028 7.683 -1.935 1.00 49.56 91 ASN A O 1
ATOM 751 N N . ILE A 1 92 ? -18.642 7.534 0.257 1.00 53.91 92 ILE A N 1
ATOM 752 C CA . ILE A 1 92 ? -18.587 6.068 0.198 1.00 53.91 92 ILE A CA 1
ATOM 753 C C . ILE A 1 92 ? -19.945 5.429 -0.159 1.00 53.91 92 ILE A C 1
ATOM 755 O O . ILE A 1 92 ? -19.974 4.359 -0.758 1.00 53.91 92 ILE A O 1
ATOM 759 N N . ASN A 1 93 ? -21.070 6.071 0.165 1.00 51.28 93 ASN A N 1
ATOM 760 C CA . ASN A 1 93 ? -22.385 5.446 -0.009 1.00 51.28 93 ASN A CA 1
ATOM 761 C C . ASN A 1 93 ? -23.036 5.694 -1.379 1.00 51.28 93 ASN A C 1
ATOM 763 O O . ASN A 1 93 ? -24.002 5.014 -1.698 1.00 51.28 93 ASN A O 1
ATOM 767 N N . GLU A 1 94 ? -22.549 6.638 -2.188 1.00 51.62 94 GLU A N 1
ATOM 768 C CA . GLU A 1 94 ? -23.308 7.088 -3.370 1.00 51.62 94 GLU A CA 1
ATOM 769 C C . GLU A 1 94 ? -22.848 6.482 -4.701 1.00 51.62 94 GLU A C 1
ATOM 771 O O . GLU A 1 94 ? -23.543 6.642 -5.701 1.00 51.62 94 GLU A O 1
ATOM 776 N N . LYS A 1 95 ? -21.707 5.778 -4.753 1.00 54.09 95 LYS A N 1
ATOM 777 C CA . LYS A 1 95 ? -21.145 5.327 -6.043 1.00 54.09 95 LYS A CA 1
ATOM 778 C C . LYS A 1 95 ? -20.490 3.950 -6.074 1.00 54.09 95 LYS A C 1
ATOM 780 O O . LYS A 1 95 ? -20.047 3.540 -7.138 1.00 54.09 95 LYS A O 1
ATOM 785 N N . TRP A 1 96 ? -20.395 3.249 -4.948 1.00 64.25 96 TRP A N 1
ATOM 786 C CA . TRP A 1 96 ? -19.665 1.983 -4.912 1.00 64.25 96 TRP A CA 1
ATOM 787 C C . TRP A 1 96 ? -20.610 0.818 -5.160 1.00 64.25 96 TRP A C 1
ATOM 789 O O . TRP A 1 96 ? -21.561 0.624 -4.403 1.00 64.25 96 TRP A O 1
ATOM 799 N N . ILE A 1 97 ? -20.308 -0.010 -6.158 1.00 60.66 97 ILE A N 1
ATOM 800 C CA . ILE A 1 97 ? -20.969 -1.311 -6.314 1.00 60.66 97 ILE A CA 1
ATOM 801 C C . ILE A 1 97 ? -20.213 -2.315 -5.437 1.00 60.66 97 ILE A C 1
ATOM 803 O O . ILE A 1 97 ? -19.474 -3.175 -5.916 1.00 60.66 97 ILE A O 1
ATOM 807 N N . LEU A 1 98 ? -20.342 -2.172 -4.117 1.00 66.88 98 LEU A N 1
ATOM 808 C CA . LEU A 1 98 ? -19.855 -3.201 -3.204 1.00 66.88 98 LEU A CA 1
ATOM 809 C C . LEU A 1 98 ? -20.758 -4.437 -3.293 1.00 66.88 98 LEU A C 1
ATOM 811 O O . LEU A 1 98 ? -21.975 -4.291 -3.430 1.00 66.88 98 LEU A O 1
ATOM 815 N N . PRO A 1 99 ? -20.205 -5.656 -3.169 1.00 69.19 99 PRO A N 1
ATOM 816 C CA . PRO A 1 99 ? -21.022 -6.847 -2.999 1.00 69.19 99 PRO A CA 1
ATOM 817 C C . PRO A 1 99 ? -21.979 -6.669 -1.819 1.00 69.19 99 PRO A C 1
ATOM 819 O O . PRO A 1 99 ? -21.577 -6.203 -0.749 1.00 69.19 99 PRO A O 1
ATOM 822 N N . ASN A 1 100 ? -23.239 -7.063 -2.005 1.00 60.97 100 ASN A N 1
ATOM 823 C CA . ASN A 1 100 ? -24.237 -7.017 -0.940 1.00 60.97 100 ASN A CA 1
ATOM 824 C C . ASN A 1 100 ? -23.717 -7.757 0.305 1.00 60.97 100 ASN A C 1
ATOM 826 O O . ASN A 1 100 ? -23.289 -8.907 0.214 1.00 60.97 100 ASN A O 1
ATOM 830 N N . GLY A 1 101 ? -23.758 -7.088 1.460 1.00 67.44 101 GLY A N 1
ATOM 831 C CA . GLY A 1 101 ? -23.284 -7.631 2.738 1.00 67.44 101 GLY A CA 1
ATOM 832 C C . GLY A 1 101 ? -21.801 -7.396 3.050 1.00 67.44 101 GLY A C 1
ATOM 833 O O . GLY A 1 101 ? -21.355 -7.803 4.120 1.00 67.44 101 GLY A O 1
ATOM 834 N N . LEU A 1 102 ? -21.033 -6.729 2.178 1.00 78.00 102 LEU A N 1
ATOM 835 C CA . LEU A 1 102 ? -19.670 -6.318 2.517 1.00 78.00 102 LEU A CA 1
ATOM 836 C C . LEU A 1 102 ? -19.689 -5.073 3.414 1.00 78.00 102 LEU A C 1
ATOM 838 O O . LEU A 1 102 ? -19.901 -3.955 2.941 1.00 78.00 102 LEU A O 1
ATOM 842 N N . ASP A 1 103 ? -19.409 -5.262 4.701 1.00 77.81 103 ASP A N 1
ATOM 843 C CA . ASP A 1 103 ? -19.201 -4.151 5.624 1.00 77.81 103 ASP A CA 1
ATOM 844 C C . ASP A 1 103 ? -17.764 -3.618 5.533 1.00 77.81 103 ASP A C 1
ATOM 846 O O . ASP A 1 103 ? -16.793 -4.265 5.926 1.00 77.81 103 ASP A O 1
ATOM 850 N N . ILE A 1 104 ? -17.633 -2.399 5.017 1.00 83.06 104 ILE A N 1
ATOM 851 C CA . ILE A 1 104 ? -16.363 -1.667 4.960 1.00 83.06 104 ILE A CA 1
ATOM 852 C C . ILE A 1 104 ? -16.174 -0.711 6.145 1.00 83.06 104 ILE A C 1
ATOM 854 O O . ILE A 1 104 ? -15.155 -0.023 6.216 1.00 83.06 104 ILE A O 1
ATOM 858 N N . GLY A 1 105 ? -17.132 -0.645 7.073 1.00 84.25 105 GLY A N 1
ATOM 859 C CA . GLY A 1 105 ? -17.080 0.153 8.297 1.00 84.25 105 GLY A CA 1
ATOM 860 C C . GLY A 1 105 ? -15.775 -0.021 9.083 1.00 84.25 105 GLY A C 1
ATOM 861 O O . GLY A 1 105 ? -15.102 0.986 9.328 1.00 84.25 105 GLY A O 1
ATOM 862 N N . PRO A 1 106 ? -15.330 -1.259 9.381 1.00 88.81 106 PRO A N 1
ATOM 863 C CA . PRO A 1 106 ? -14.055 -1.496 10.058 1.00 88.81 106 PRO A CA 1
ATOM 864 C C . PRO A 1 106 ? -12.863 -0.874 9.323 1.00 88.81 106 PRO A C 1
ATOM 866 O O . PRO A 1 106 ? -11.967 -0.295 9.938 1.00 88.81 106 PRO A O 1
ATOM 869 N N . TRP A 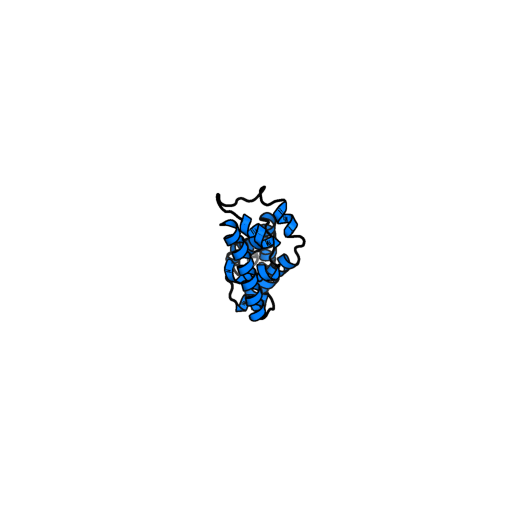1 107 ? -12.869 -0.928 7.990 1.00 90.44 107 TRP A N 1
ATOM 870 C CA . TRP A 1 107 ? -11.800 -0.363 7.174 1.00 90.44 107 TRP A CA 1
ATOM 871 C C . TRP A 1 107 ? -11.834 1.176 7.139 1.00 90.44 107 TRP A C 1
ATOM 873 O O . TRP A 1 107 ? -10.782 1.819 7.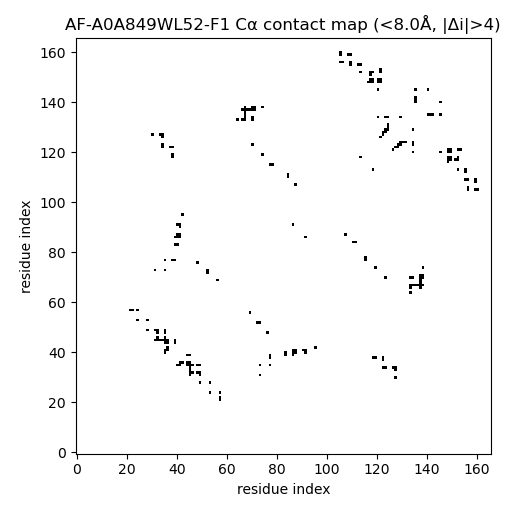158 1.00 90.44 107 TRP A O 1
ATOM 883 N N . LYS A 1 108 ? -13.027 1.792 7.182 1.00 87.31 108 LYS A N 1
ATOM 884 C CA . LYS A 1 108 ? -13.169 3.251 7.362 1.00 87.31 108 LYS A CA 1
ATOM 885 C C . LYS A 1 108 ? -12.588 3.705 8.699 1.00 87.31 108 LYS A C 1
ATOM 887 O O . LYS A 1 108 ? -11.860 4.695 8.746 1.00 87.31 108 LYS A O 1
ATOM 892 N N . GLU A 1 109 ? -12.902 2.994 9.781 1.00 88.88 109 GLU A N 1
ATOM 893 C CA . GLU A 1 109 ? -12.366 3.302 11.111 1.00 88.88 109 GLU A CA 1
ATOM 894 C C . GLU A 1 109 ? -10.853 3.096 11.175 1.00 88.88 109 GLU A C 1
ATOM 896 O O . GLU A 1 109 ? -10.136 3.891 11.787 1.00 88.88 109 GLU A O 1
ATOM 901 N N . PHE A 1 110 ? -10.343 2.078 10.483 1.00 92.62 110 PHE A N 1
ATOM 902 C CA . PHE A 1 110 ? -8.913 1.818 10.391 1.00 92.62 110 PHE A CA 1
ATOM 903 C C . PHE A 1 110 ? -8.170 2.989 9.756 1.00 92.62 110 PHE A C 1
ATOM 905 O O . PHE A 1 110 ? -7.212 3.495 10.342 1.00 92.62 110 PHE A O 1
ATOM 912 N N . HIS A 1 111 ? -8.673 3.500 8.633 1.00 91.25 111 HIS A N 1
ATOM 913 C CA . HIS A 1 111 ? -8.125 4.679 7.959 1.00 91.25 111 HIS A CA 1
ATOM 914 C C . HIS A 1 111 ? -8.033 5.927 8.844 1.00 91.25 111 HIS A C 1
ATOM 916 O O . HIS A 1 111 ? -7.134 6.749 8.676 1.00 91.25 111 HIS A O 1
ATOM 922 N N . LYS A 1 112 ? -8.955 6.100 9.798 1.00 88.94 112 LYS A N 1
ATOM 923 C CA . LYS A 1 112 ? -8.917 7.249 10.716 1.00 88.94 112 LYS A CA 1
ATOM 924 C C . LYS A 1 112 ? -7.729 7.180 11.680 1.00 88.94 112 LYS A C 1
ATOM 926 O O . LYS A 1 112 ? -7.243 8.235 12.098 1.00 88.94 112 LYS A O 1
ATOM 931 N N . LYS A 1 113 ? -7.290 5.963 12.028 1.00 91.38 113 LYS A N 1
ATOM 932 C CA . LYS A 1 113 ? -6.290 5.676 13.071 1.00 91.38 113 LYS A CA 1
ATOM 933 C C . LYS A 1 113 ? -4.904 5.323 12.526 1.00 91.38 113 LYS A C 1
ATOM 935 O O . LYS A 1 113 ? -3.917 5.527 13.228 1.00 91.38 113 LYS A O 1
ATOM 940 N N . VAL A 1 114 ? -4.823 4.732 11.337 1.00 94.69 114 VAL A N 1
ATOM 941 C CA . VAL A 1 114 ? -3.570 4.236 10.752 1.00 94.69 114 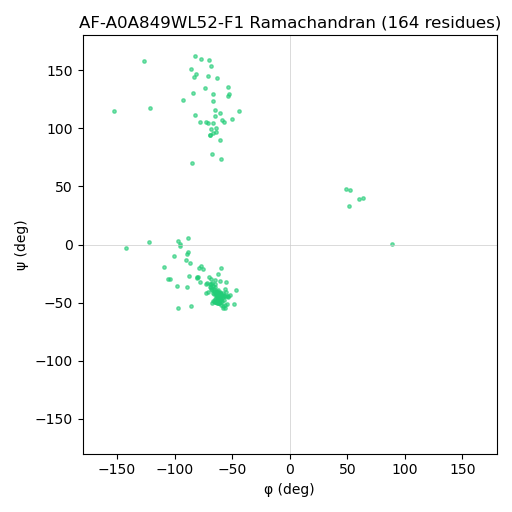VAL A CA 1
ATOM 942 C C . VAL A 1 114 ? -2.773 5.360 10.084 1.00 94.69 114 VAL A C 1
ATOM 944 O O . VAL A 1 114 ? -3.351 6.292 9.522 1.00 94.69 114 VAL A O 1
ATOM 947 N N . SER A 1 115 ? -1.440 5.275 10.120 1.00 94.88 115 SER A N 1
ATOM 948 C CA . SER A 1 115 ? -0.596 6.132 9.278 1.00 94.88 115 SER A CA 1
ATOM 949 C C . SER A 1 115 ? -0.573 5.630 7.826 1.00 94.88 115 SER A C 1
ATOM 951 O O . SER A 1 115 ? -0.844 4.457 7.549 1.00 94.88 115 SER A O 1
ATOM 953 N N . LYS A 1 116 ? -0.208 6.492 6.868 1.00 94.75 116 LYS A N 1
ATOM 954 C CA . LYS A 1 116 ? -0.066 6.062 5.466 1.00 94.75 116 LYS A CA 1
ATOM 955 C C . LYS A 1 116 ? 1.001 4.979 5.323 1.00 94.75 116 LYS A C 1
ATOM 957 O O . LYS A 1 116 ? 0.794 4.003 4.616 1.00 94.75 116 LYS A O 1
ATOM 962 N N . GLU A 1 117 ? 2.122 5.132 6.015 1.00 97.25 117 GLU A N 1
ATOM 963 C CA . GLU A 1 117 ? 3.265 4.220 5.976 1.00 97.25 117 GLU A CA 1
ATOM 964 C C . GLU A 1 117 ? 2.907 2.831 6.511 1.00 97.25 117 GLU A C 1
ATOM 966 O O . GLU A 1 117 ? 3.315 1.815 5.941 1.00 97.25 117 GLU A O 1
ATOM 971 N N . GLU A 1 118 ? 2.156 2.794 7.613 1.00 97.94 118 GLU A N 1
ATOM 972 C CA . GLU A 1 118 ? 1.612 1.575 8.207 1.00 97.94 118 GLU A CA 1
ATOM 973 C C . GLU A 1 118 ? 0.657 0.878 7.234 1.00 97.94 118 GLU A C 1
ATOM 975 O O . GLU A 1 118 ? 0.835 -0.304 6.933 1.00 97.94 118 GLU A O 1
ATOM 980 N N . MET A 1 119 ? -0.297 1.626 6.672 1.00 97.44 119 MET A N 1
ATOM 981 C CA . MET A 1 119 ? -1.264 1.107 5.707 1.00 97.44 119 MET A CA 1
ATOM 982 C C . MET A 1 119 ? -0.589 0.578 4.438 1.00 97.44 119 MET A C 1
ATOM 984 O O . MET A 1 119 ? -0.843 -0.553 4.040 1.00 97.44 119 MET A O 1
ATOM 988 N N . ILE A 1 120 ? 0.295 1.358 3.814 1.00 98.00 120 ILE A N 1
ATOM 989 C CA . ILE A 1 120 ? 1.013 0.966 2.593 1.00 98.00 120 ILE A CA 1
ATOM 990 C C . ILE A 1 120 ? 1.839 -0.301 2.841 1.00 98.00 120 ILE A C 1
ATOM 992 O O . ILE A 1 120 ? 1.807 -1.223 2.027 1.00 98.00 120 ILE A O 1
ATOM 996 N N . SER A 1 121 ? 2.538 -0.382 3.980 1.00 98.25 121 SER A N 1
ATOM 997 C CA . SER A 1 121 ? 3.325 -1.574 4.334 1.00 98.25 121 SER A CA 1
ATOM 998 C C . SER A 1 121 ? 2.439 -2.807 4.519 1.00 98.25 121 SER A C 1
ATOM 1000 O O . SER A 1 121 ? 2.795 -3.891 4.062 1.00 98.25 121 SER A O 1
ATOM 1002 N N . LEU A 1 122 ? 1.276 -2.646 5.156 1.00 98.06 122 LEU A N 1
ATOM 1003 C CA . LEU A 1 122 ? 0.299 -3.719 5.316 1.00 98.06 122 LEU A CA 1
ATOM 1004 C C . LEU A 1 122 ? -0.250 -4.185 3.961 1.00 98.06 122 LEU A C 1
ATOM 1006 O O . LEU A 1 122 ? -0.267 -5.386 3.691 1.00 98.06 122 LEU A O 1
ATOM 1010 N N . LEU A 1 123 ? -0.684 -3.248 3.114 1.00 98.25 123 LEU A N 1
ATOM 1011 C CA . LEU A 1 123 ? -1.328 -3.556 1.839 1.00 98.25 123 LEU A CA 1
ATOM 1012 C C . LEU A 1 123 ? -0.398 -4.340 0.915 1.00 98.25 123 LEU A C 1
ATOM 1014 O O . LEU A 1 123 ? -0.802 -5.387 0.410 1.00 98.25 123 LEU A O 1
ATOM 1018 N N . TRP A 1 124 ? 0.849 -3.900 0.733 1.00 98.31 124 TRP A N 1
ATOM 1019 C CA . TRP A 1 124 ? 1.774 -4.602 -0.157 1.00 98.31 124 TRP A CA 1
ATOM 1020 C C . TRP A 1 124 ? 2.084 -6.030 0.294 1.00 98.31 124 TRP A C 1
ATOM 1022 O O . TRP A 1 124 ? 2.124 -6.932 -0.544 1.00 98.31 124 TRP A O 1
ATOM 1032 N N . SER A 1 125 ? 2.239 -6.253 1.599 1.00 96.38 125 SER A N 1
ATOM 1033 C CA . SER A 1 125 ? 2.689 -7.548 2.121 1.00 96.38 125 SER A CA 1
ATOM 1034 C C . SER A 1 125 ? 1.552 -8.530 2.401 1.00 96.38 125 SER A C 1
ATOM 1036 O O . SER A 1 125 ? 1.711 -9.722 2.166 1.00 96.38 125 SER A O 1
ATOM 1038 N N . HIS A 1 126 ? 0.396 -8.060 2.882 1.00 96.00 126 HIS A N 1
ATOM 1039 C CA . HIS A 1 126 ? -0.692 -8.942 3.332 1.00 96.00 126 HIS A CA 1
ATOM 1040 C C . HIS A 1 126 ? -1.878 -8.997 2.368 1.00 96.00 126 HIS A C 1
ATOM 1042 O O . HIS A 1 126 ? -2.549 -10.028 2.291 1.00 96.00 126 HIS A O 1
ATOM 1048 N N . VAL A 1 127 ? -2.133 -7.920 1.619 1.00 95.56 127 VAL A N 1
ATOM 1049 C CA . VAL A 1 127 ? -3.264 -7.859 0.680 1.00 95.56 127 VAL A CA 1
ATOM 1050 C C . VAL A 1 127 ? -2.809 -8.187 -0.735 1.00 95.56 127 VAL A C 1
ATOM 1052 O O . VAL A 1 127 ? -3.332 -9.116 -1.347 1.00 95.56 127 VAL A O 1
ATOM 1055 N N . ILE A 1 128 ? -1.804 -7.469 -1.234 1.00 97.31 128 ILE A N 1
ATOM 1056 C CA . ILE A 1 128 ? -1.265 -7.671 -2.582 1.00 97.31 128 ILE A CA 1
ATOM 1057 C C . ILE A 1 128 ? -0.285 -8.847 -2.633 1.00 97.31 128 ILE A C 1
ATOM 1059 O O . ILE A 1 128 ? -0.214 -9.536 -3.647 1.00 97.31 128 ILE A O 1
ATOM 1063 N N . LYS A 1 129 ? 0.400 -9.123 -1.516 1.00 96.19 129 LYS A N 1
ATOM 1064 C CA . LYS A 1 129 ? 1.295 -10.274 -1.322 1.00 96.19 129 LYS A CA 1
ATOM 1065 C C . LYS A 1 129 ? 2.518 -10.271 -2.245 1.00 96.19 129 LYS A C 1
ATOM 1067 O O . LYS A 1 129 ? 2.930 -11.322 -2.734 1.00 96.19 129 LYS A O 1
ATOM 1072 N N . PHE A 1 130 ? 3.122 -9.102 -2.467 1.00 96.38 130 PHE A N 1
ATOM 1073 C CA . PHE A 1 130 ? 4.468 -9.057 -3.046 1.00 96.38 130 PHE A CA 1
ATOM 1074 C C . PHE A 1 130 ? 5.518 -9.556 -2.049 1.00 96.38 130 PHE A C 1
ATOM 1076 O O . PHE A 1 130 ? 5.285 -9.586 -0.839 1.00 96.38 130 PHE A O 1
ATOM 1083 N N . THR A 1 131 ? 6.676 -9.976 -2.565 1.00 97.25 131 THR A N 1
ATOM 1084 C CA . THR A 1 131 ? 7.748 -10.516 -1.722 1.00 97.25 131 THR A CA 1
ATOM 1085 C C . THR A 1 131 ? 8.255 -9.450 -0.752 1.00 97.25 131 THR A C 1
ATOM 1087 O O . THR A 1 131 ? 8.368 -8.279 -1.115 1.00 97.25 131 THR A O 1
ATOM 1090 N N . GLU A 1 132 ? 8.604 -9.843 0.478 1.00 97.38 132 GLU A N 1
ATOM 1091 C CA . GLU A 1 132 ? 9.152 -8.910 1.476 1.00 97.38 132 GLU A CA 1
ATOM 1092 C C . GLU A 1 132 ? 10.340 -8.129 0.895 1.00 97.38 132 GLU A C 1
ATOM 1094 O O . GLU A 1 132 ? 10.407 -6.913 1.030 1.00 97.38 132 GLU A O 1
ATOM 1099 N N . GLN A 1 133 ? 11.238 -8.804 0.175 1.00 98.06 133 GLN A N 1
ATOM 1100 C CA . GLN A 1 133 ? 12.399 -8.173 -0.447 1.00 98.06 133 GLN A CA 1
ATOM 1101 C C . GLN A 1 133 ? 12.014 -7.070 -1.444 1.00 98.06 133 GLN A C 1
ATOM 1103 O O . GLN A 1 133 ? 12.614 -5.993 -1.408 1.00 98.06 133 GLN A O 1
ATOM 1108 N N . ASP A 1 134 ? 11.020 -7.308 -2.303 1.00 98.12 134 ASP A N 1
ATOM 1109 C CA . ASP A 1 134 ? 10.563 -6.302 -3.263 1.00 98.12 134 ASP A CA 1
ATOM 1110 C C . ASP A 1 134 ? 9.891 -5.120 -2.569 1.00 98.12 134 ASP A C 1
ATOM 1112 O O . ASP A 1 134 ? 10.127 -3.971 -2.943 1.00 98.12 134 ASP A O 1
ATOM 1116 N N . VAL A 1 135 ? 9.106 -5.389 -1.522 1.00 98.31 135 VAL A N 1
ATOM 1117 C CA . VAL A 1 135 ? 8.443 -4.351 -0.724 1.00 98.31 135 VAL A CA 1
ATOM 1118 C C . VAL A 1 135 ? 9.464 -3.481 0.001 1.00 98.31 135 VAL A C 1
ATOM 1120 O O . VAL A 1 135 ? 9.386 -2.257 -0.079 1.00 98.31 135 VAL A O 1
ATOM 1123 N N . LEU A 1 136 ? 10.461 -4.082 0.656 1.00 98.50 136 LEU A N 1
ATOM 1124 C CA . LEU A 1 136 ? 11.529 -3.346 1.337 1.00 98.50 136 LEU A CA 1
ATOM 1125 C C . LEU A 1 136 ? 12.308 -2.453 0.367 1.00 98.50 136 LEU A C 1
ATOM 1127 O O . LEU A 1 136 ? 12.563 -1.289 0.675 1.00 98.50 136 LEU A O 1
ATOM 1131 N N . ARG A 1 137 ? 12.642 -2.978 -0.820 1.00 98.19 137 ARG A N 1
ATOM 1132 C CA . ARG A 1 137 ? 13.331 -2.215 -1.870 1.00 98.19 137 ARG A CA 1
ATOM 1133 C C . ARG A 1 137 ? 12.462 -1.089 -2.419 1.00 98.19 137 ARG A C 1
ATOM 1135 O O . ARG A 1 137 ? 12.928 0.042 -2.493 1.00 98.19 137 ARG A O 1
ATOM 1142 N N . GLY A 1 138 ? 11.212 -1.378 -2.772 1.00 97.81 138 GLY A N 1
ATOM 1143 C CA . GLY A 1 138 ? 10.302 -0.404 -3.373 1.00 97.81 138 GLY A CA 1
ATOM 1144 C C . GLY A 1 138 ? 9.896 0.718 -2.420 1.00 97.81 138 GLY A C 1
ATOM 1145 O O . GLY A 1 138 ? 9.737 1.860 -2.841 1.00 97.81 138 GLY A O 1
ATOM 1146 N N . LEU A 1 139 ? 9.778 0.415 -1.125 1.00 98.06 139 LEU A N 1
ATOM 1147 C CA . LEU A 1 139 ? 9.501 1.406 -0.083 1.00 98.06 139 LEU A CA 1
ATOM 1148 C C . LEU A 1 139 ? 10.769 2.048 0.497 1.00 98.06 139 LEU A C 1
ATOM 1150 O O . LEU A 1 139 ? 10.649 2.967 1.304 1.00 98.06 139 LEU A O 1
ATOM 1154 N N . MET A 1 140 ? 11.957 1.573 0.111 1.00 97.75 140 MET A N 1
ATOM 1155 C CA . MET A 1 140 ? 13.257 2.017 0.625 1.00 97.75 140 MET A CA 1
ATOM 1156 C C . MET A 1 140 ? 13.350 1.983 2.161 1.00 97.75 140 MET A C 1
ATOM 1158 O O . MET A 1 140 ? 13.810 2.928 2.800 1.00 97.75 140 MET A O 1
ATOM 1162 N N . ILE A 1 141 ? 12.909 0.880 2.770 1.00 98.19 141 ILE A N 1
ATOM 1163 C CA . ILE A 1 141 ? 12.929 0.687 4.228 1.00 98.19 141 ILE A CA 1
ATOM 1164 C C . ILE A 1 141 ? 13.634 -0.608 4.619 1.00 98.19 141 ILE A C 1
ATOM 1166 O O . ILE A 1 141 ? 13.719 -1.559 3.846 1.00 98.19 141 ILE A O 1
ATOM 1170 N N . ASN A 1 142 ? 14.113 -0.665 5.862 1.00 98.38 142 ASN A N 1
ATOM 1171 C CA . ASN A 1 142 ? 14.654 -1.895 6.432 1.00 98.38 142 ASN A CA 1
ATOM 1172 C C . ASN A 1 142 ? 13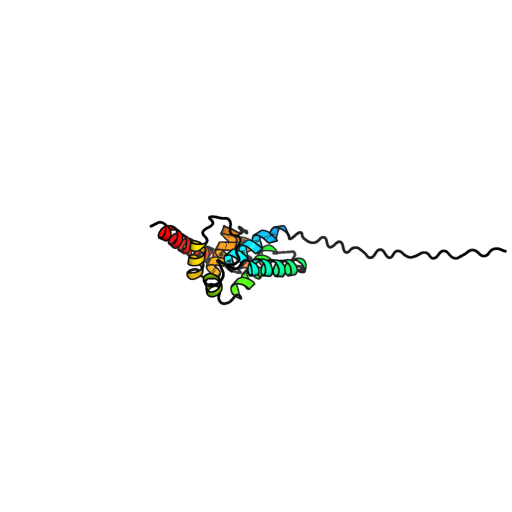.544 -2.821 6.966 1.00 98.38 142 ASN A C 1
ATOM 1174 O O . ASN A 1 142 ? 12.414 -2.398 7.233 1.00 98.38 142 ASN A O 1
ATOM 1178 N N . LYS A 1 143 ? 13.900 -4.094 7.166 1.00 98.31 143 LYS A N 1
ATOM 1179 C CA . LYS A 1 143 ? 12.990 -5.143 7.645 1.00 98.31 143 LYS A CA 1
ATOM 1180 C C . LYS A 1 143 ? 12.320 -4.803 8.979 1.00 98.31 143 LYS A C 1
ATOM 1182 O O . LYS A 1 143 ? 11.111 -4.964 9.107 1.00 98.31 143 LYS A O 1
ATOM 1187 N N . GLY A 1 144 ? 13.079 -4.276 9.943 1.00 98.50 144 GLY A N 1
ATOM 1188 C CA . GLY A 1 144 ? 12.545 -3.906 11.258 1.00 98.50 144 GLY A CA 1
ATOM 1189 C C . G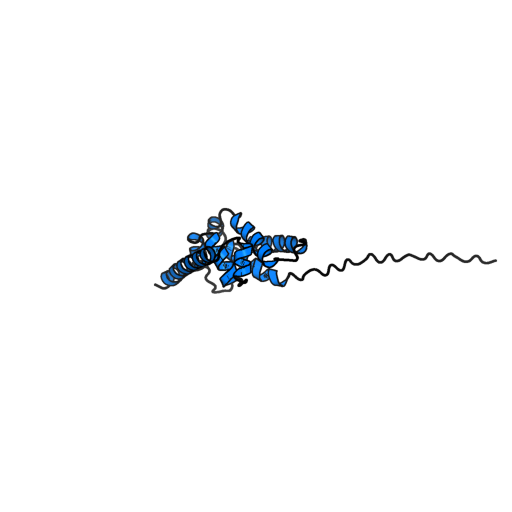LY A 1 144 ? 11.456 -2.834 11.170 1.00 98.50 144 GLY A C 1
ATOM 1190 O O . GLY A 1 144 ? 10.397 -2.971 11.775 1.00 98.50 144 GLY A O 1
ATOM 1191 N N . THR A 1 145 ? 11.672 -1.811 10.341 1.00 98.50 145 THR A N 1
ATOM 1192 C CA . THR A 1 145 ? 10.695 -0.742 10.082 1.00 98.50 145 THR A CA 1
ATOM 1193 C C . THR A 1 145 ? 9.426 -1.300 9.450 1.00 98.50 145 THR A C 1
ATOM 1195 O O . THR A 1 145 ? 8.319 -0.941 9.846 1.00 98.50 145 THR A O 1
ATOM 1198 N N . HIS A 1 146 ? 9.579 -2.196 8.477 1.00 98.19 146 HIS A N 1
ATOM 1199 C CA . HIS A 1 146 ? 8.456 -2.824 7.796 1.00 98.19 146 HIS A CA 1
ATOM 1200 C C . HIS A 1 146 ? 7.609 -3.685 8.743 1.00 98.19 146 HIS A C 1
ATOM 1202 O O . HIS A 1 146 ? 6.388 -3.539 8.783 1.00 98.19 146 HIS A O 1
ATOM 1208 N N . HIS A 1 147 ? 8.255 -4.517 9.564 1.00 98.31 147 HIS A N 1
ATOM 1209 C CA . HIS A 1 147 ? 7.583 -5.347 10.568 1.00 98.31 147 HIS A CA 1
ATOM 1210 C C . HIS A 1 147 ? 6.880 -4.510 11.626 1.00 98.31 147 HIS A C 1
ATOM 1212 O O . HIS A 1 147 ? 5.724 -4.774 11.935 1.00 98.31 147 HIS A O 1
ATOM 1218 N N . TYR A 1 148 ? 7.536 -3.467 12.135 1.00 98.62 148 TYR A N 1
ATOM 1219 C CA . TYR A 1 148 ? 6.927 -2.540 13.085 1.00 98.62 148 TYR A CA 1
ATOM 1220 C C . TYR A 1 148 ? 5.648 -1.902 12.520 1.00 98.62 148 TYR A C 1
ATOM 1222 O O . TYR A 1 148 ? 4.601 -1.917 13.170 1.00 98.62 148 TYR A O 1
ATOM 1230 N N . ARG A 1 149 ? 5.708 -1.409 11.275 1.00 98.31 149 ARG A N 1
ATOM 1231 C CA . ARG A 1 149 ? 4.567 -0.808 10.570 1.00 98.31 149 ARG A CA 1
ATOM 1232 C C . ARG A 1 149 ? 3.407 -1.788 10.401 1.00 98.31 149 ARG A C 1
ATOM 1234 O O . ARG A 1 149 ? 2.268 -1.430 10.688 1.00 98.31 149 ARG A O 1
ATOM 1241 N N . ILE A 1 150 ? 3.694 -3.019 9.977 1.00 98.19 150 ILE A N 1
ATOM 1242 C CA . ILE A 1 150 ? 2.682 -4.073 9.825 1.00 98.19 150 ILE A CA 1
ATOM 1243 C C . ILE A 1 150 ? 2.060 -4.428 11.175 1.00 98.19 150 ILE A C 1
ATOM 1245 O O . ILE A 1 150 ? 0.838 -4.424 11.292 1.00 98.19 150 ILE A O 1
ATOM 1249 N N . SER A 1 151 ? 2.873 -4.696 12.197 1.00 98.00 151 SER A N 1
ATOM 1250 C CA . SER A 1 151 ? 2.390 -5.070 13.530 1.00 98.00 151 SER A CA 1
ATOM 1251 C C . SER A 1 151 ? 1.476 -4.000 14.119 1.00 98.00 151 SER A C 1
ATOM 1253 O O . SER A 1 151 ? 0.398 -4.309 14.625 1.00 98.00 151 SER A O 1
ATOM 1255 N N . ASN A 1 152 ? 1.854 -2.727 13.991 1.00 98.25 152 ASN A N 1
ATOM 1256 C CA . ASN A 1 152 ? 1.012 -1.619 14.424 1.00 98.25 152 ASN A CA 1
ATOM 1257 C C . ASN A 1 152 ? -0.290 -1.510 13.623 1.00 98.25 152 ASN A C 1
ATOM 1259 O O . ASN A 1 152 ? -1.333 -1.215 14.207 1.00 98.25 152 ASN A O 1
ATOM 1263 N N . ALA A 1 153 ? -0.240 -1.706 12.303 1.00 97.50 153 ALA A N 1
ATOM 1264 C CA . ALA A 1 153 ? -1.423 -1.671 11.449 1.00 97.50 153 ALA A CA 1
ATOM 1265 C C . ALA A 1 153 ? -2.406 -2.795 11.819 1.00 97.50 153 ALA A C 1
ATOM 1267 O O . ALA A 1 153 ? -3.592 -2.541 12.026 1.00 97.50 153 ALA A O 1
ATOM 1268 N N . LEU A 1 154 ? -1.902 -4.022 11.977 1.00 96.50 154 LEU A N 1
ATOM 1269 C CA . LEU A 1 154 ? -2.693 -5.187 12.372 1.00 96.50 154 LEU A CA 1
ATOM 1270 C C . LEU A 1 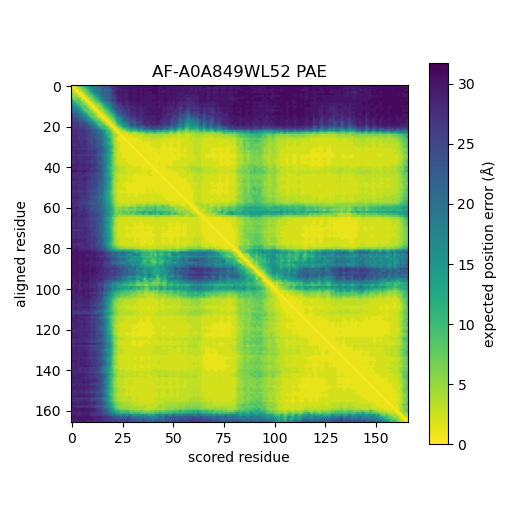154 ? -3.285 -5.034 13.772 1.00 96.50 154 LEU A C 1
ATOM 1272 O O . LEU A 1 154 ? -4.448 -5.371 13.964 1.00 96.50 154 LEU A O 1
ATOM 1276 N N . LYS A 1 155 ? -2.535 -4.472 14.730 1.00 96.44 155 LYS A N 1
ATOM 1277 C CA . LYS A 1 155 ? -3.061 -4.169 16.067 1.00 96.44 155 LYS A CA 1
ATOM 1278 C C . LYS A 1 155 ? -4.259 -3.220 15.991 1.00 96.44 155 LYS A C 1
ATOM 1280 O O . LYS A 1 155 ? -5.307 -3.525 16.545 1.00 96.44 155 LYS A O 1
ATOM 1285 N N . LYS A 1 156 ? -4.142 -2.119 15.235 1.00 95.69 156 LYS A N 1
ATOM 1286 C CA . LYS A 1 156 ? -5.246 -1.161 15.044 1.00 95.69 156 LYS A CA 1
ATOM 1287 C C . LYS A 1 156 ? -6.469 -1.811 14.389 1.00 95.69 156 LYS A C 1
ATOM 1289 O O . LYS A 1 156 ? -7.587 -1.527 14.808 1.00 95.69 156 LYS A O 1
ATOM 1294 N N . LEU A 1 157 ? -6.266 -2.661 13.376 1.00 92.31 157 LEU A N 1
ATOM 1295 C CA . LEU A 1 157 ? -7.353 -3.424 12.749 1.00 92.31 157 LEU A CA 1
ATOM 1296 C C . LEU A 1 157 ? -8.025 -4.364 13.745 1.00 92.31 157 LEU A C 1
ATOM 1298 O O . LEU A 1 157 ? -9.245 -4.329 13.861 1.00 92.31 157 LEU A O 1
ATOM 1302 N N . GLY A 1 158 ? -7.231 -5.144 14.483 1.00 92.81 158 GLY A N 1
ATOM 1303 C CA . GLY A 1 158 ? -7.709 -6.054 15.519 1.00 92.81 158 GLY A CA 1
ATOM 1304 C C . GLY A 1 158 ? -8.568 -5.329 16.548 1.00 92.81 158 GLY A C 1
ATOM 1305 O O . GLY A 1 158 ? -9.713 -5.718 16.766 1.00 92.81 158 GLY A O 1
ATOM 1306 N N . ASP A 1 159 ? -8.062 -4.223 17.099 1.00 93.19 159 ASP A N 1
ATOM 1307 C CA . ASP A 1 159 ? -8.780 -3.403 18.079 1.00 93.19 159 ASP A CA 1
ATOM 1308 C C . ASP A 1 159 ? -10.143 -2.946 17.538 1.00 93.19 159 ASP A C 1
ATOM 1310 O O . ASP A 1 159 ? -11.134 -2.985 18.259 1.00 93.19 159 ASP A O 1
ATOM 1314 N N . ILE A 1 160 ? -10.225 -2.550 16.264 1.00 91.88 160 ILE A N 1
ATOM 1315 C CA . ILE A 1 160 ? -11.489 -2.151 15.630 1.00 91.88 160 ILE A CA 1
ATOM 1316 C C . ILE A 1 160 ? -12.424 -3.352 15.485 1.00 91.88 160 ILE A C 1
ATOM 1318 O O . ILE A 1 160 ? -13.575 -3.274 15.899 1.00 91.88 160 ILE A O 1
ATOM 1322 N N . THR A 1 161 ? -11.943 -4.466 14.934 1.00 84.50 161 THR A N 1
ATOM 1323 C CA . THR A 1 161 ? -12.787 -5.640 14.671 1.00 84.50 161 THR A CA 1
ATOM 1324 C C . THR A 1 161 ? -13.292 -6.310 15.946 1.00 84.50 161 THR A C 1
ATOM 1326 O O . THR A 1 161 ? -14.429 -6.767 15.976 1.00 84.50 161 THR A O 1
ATOM 1329 N N . PHE A 1 162 ? -12.488 -6.341 17.013 1.00 82.94 162 PHE A N 1
ATOM 1330 C CA . PHE A 1 162 ? -12.901 -6.917 18.294 1.00 82.94 162 PHE A CA 1
ATOM 1331 C C . PHE A 1 162 ? -13.768 -5.958 19.116 1.00 82.94 162 PHE A C 1
ATOM 1333 O O . PHE A 1 162 ? -14.626 -6.424 19.857 1.00 82.94 162 PHE A O 1
ATOM 1340 N N . SER A 1 163 ? -13.609 -4.639 18.956 1.00 72.38 163 SER A N 1
ATOM 1341 C CA . SER A 1 163 ? -14.474 -3.657 19.632 1.00 72.38 163 SER A CA 1
ATOM 1342 C C . SER A 1 163 ? -15.869 -3.544 19.015 1.00 72.38 163 SER A C 1
ATOM 1344 O O . SER A 1 163 ? -16.767 -3.055 19.680 1.00 72.38 163 SER A O 1
ATOM 1346 N N . ILE A 1 164 ? -16.058 -3.953 17.756 1.00 58.78 164 ILE A N 1
ATOM 1347 C CA . ILE A 1 164 ? -17.377 -3.952 17.093 1.00 58.78 164 ILE A CA 1
ATOM 1348 C C . ILE A 1 164 ? -18.227 -5.165 17.523 1.00 58.78 164 ILE A C 1
ATOM 1350 O O . ILE A 1 164 ? -19.448 -5.131 17.405 1.00 58.78 164 ILE A O 1
ATOM 1354 N N . ASN A 1 165 ? -17.592 -6.223 18.041 1.00 56.03 165 ASN A N 1
ATOM 1355 C CA . ASN A 1 165 ? -18.248 -7.476 18.433 1.00 56.03 165 ASN A CA 1
ATOM 1356 C C . ASN A 1 165 ? -18.575 -7.577 19.938 1.00 56.03 165 ASN A C 1
ATOM 1358 O O . ASN A 1 165 ? -19.062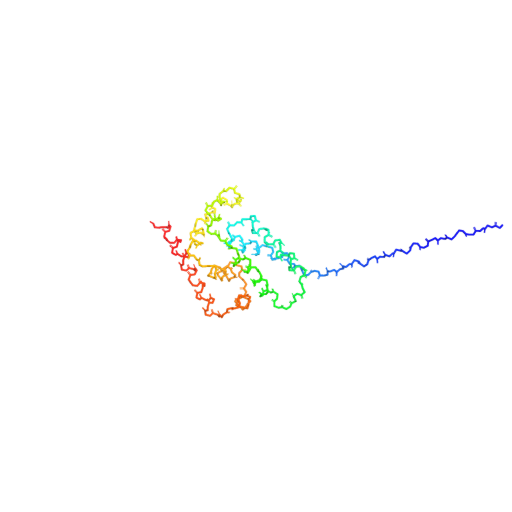 -8.623 20.366 1.00 56.03 165 ASN A O 1
ATOM 1362 N N . ASN A 1 166 ? -18.300 -6.529 20.722 1.00 44.88 166 ASN A N 1
ATOM 1363 C CA . ASN A 1 166 ? -18.644 -6.409 22.146 1.00 44.88 166 ASN A CA 1
ATOM 1364 C C . ASN A 1 166 ? -19.654 -5.279 22.346 1.00 44.88 166 ASN A C 1
ATOM 1366 O O . ASN A 1 166 ? -20.506 -5.422 23.248 1.00 44.88 166 ASN A O 1
#

Secondary structure (DSSP, 8-state):
--PPP--------------------GGGHHHHHHHHHHHHS-HHHHHHHHHHHHHHHHT----TTHHHHHHHHHHHHHHH---HHHHHHHSHHHH--PPTT---HHHHHHHHHS-HHHHHHHIIIIIS---HHHHHHHHT--HHHHHHHHHHHHHHHHHHHHHS--

pLDDT: mean 81.4, std 20.85, range [36.0, 98.62]

Nearest PDB structures (foldseek):
  5uxx-assembly1_A  TM=7.433E-01  e=1.011E-02  Bartonella quintana str. Toulouse
  5wuq-assembly1_A  TM=7.476E-01  e=2.022E-02  Bacillus subtilis subsp. subtilis str. 168
  5wur-assembly2_B  TM=7.552E-01  e=2.590E-02  Bacillus subtilis subsp. subtilis str. 168
  4cxf-assembly1_A  TM=7.891E-01  e=8.091E-02  Cupriavidus metallidurans CH34
  1me5-assembly1_B  TM=2.533E-01  e=6.642E+00  Mycobacterium tuberculosis

Solvent-accessible surface area (backbone atoms only — not comparable to full-atom values): 10010 Å² total; per-residue (Å²): 140,82,85,82,81,82,80,80,80,76,77,79,76,74,71,78,76,80,77,68,83,62,79,82,58,71,81,46,51,64,54,42,28,51,50,35,26,74,72,47,53,34,66,72,57,9,52,51,54,36,52,55,50,51,54,53,58,74,71,49,87,70,73,72,67,43,65,20,51,50,49,31,58,58,48,48,55,57,71,70,50,76,65,53,71,59,43,58,74,74,53,62,86,82,74,66,89,66,63,90,88,69,79,57,62,61,58,55,56,35,61,75,74,50,52,70,67,19,48,55,46,32,40,44,51,72,70,63,53,52,55,69,70,40,51,31,58,18,68,71,48,56,70,70,60,47,51,53,27,29,53,54,40,51,50,51,44,48,55,47,60,57,61,74,76,109